Protein AF-A0A1U8D4L8-F1 (afdb_monomer_lite)

pLDDT: mean 91.6, std 10.75, range [41.69, 98.44]

Secondary structure (DSSP, 8-state):
-HHHHHHHHHHHHHHHTTS--HHHHTT-STTHHHHHHHHHHH-S-HHHHHHHHHHHHHHHHH-THHHHHHHHHH-HHHHHHGGG-S-HHHHHHHHHHHHHHHHTT--HHHHHH--

Foldseek 3D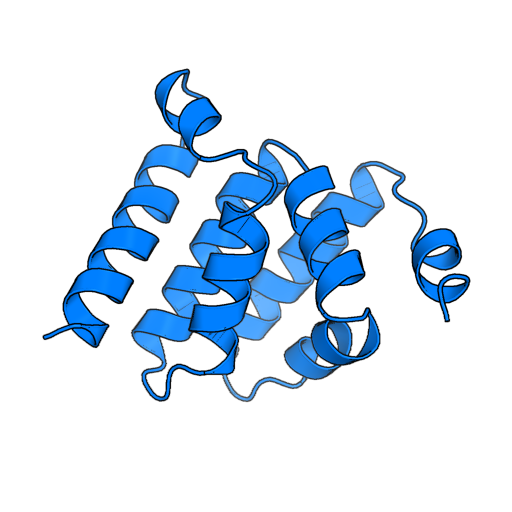i:
DVLVVLQVVLQVLLVVLQDPDPVNVVCLDLVNLLSLVVQLVPDPDVSSNLSSLSSNLSSCLVPLVSVVSNCLVPPPVVLVVQCVDPDVSSVVSSVSSVVSCVVVVNDCVVSVPPD

Structure (mmCIF, N/CA/C/O backbone):
data_AF-A0A1U8D4L8-F1
#
_entry.id   AF-A0A1U8D4L8-F1
#
loop_
_atom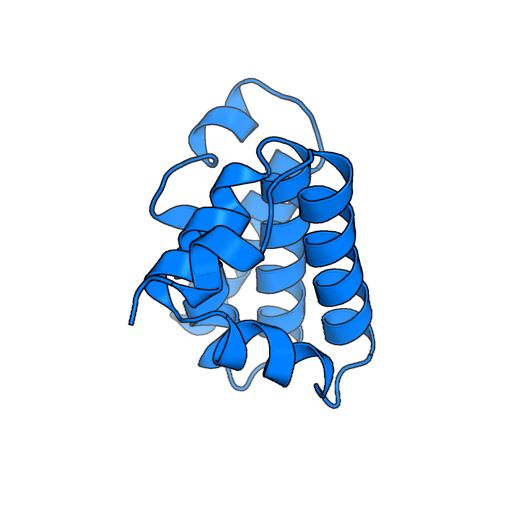_site.group_PDB
_atom_site.id
_atom_site.type_symbol
_atom_site.label_atom_id
_atom_site.label_alt_id
_atom_site.label_comp_id
_atom_site.label_asym_id
_atom_site.label_entity_id
_atom_site.label_seq_id
_atom_site.pdbx_PDB_ins_code
_atom_site.Cartn_x
_atom_site.Cartn_y
_atom_site.Cartn_z
_atom_site.occupancy
_atom_site.B_iso_or_equiv
_atom_site.auth_seq_id
_atom_site.auth_comp_id
_atom_site.auth_asym_id
_atom_site.auth_atom_id
_atom_site.pdbx_PDB_model_num
ATOM 1 N N . GLU A 1 1 ? -5.427 0.571 -21.984 1.00 64.06 1 GLU A N 1
ATOM 2 C CA . GLU A 1 1 ? -6.700 0.891 -21.309 1.00 64.06 1 GLU A CA 1
ATOM 3 C C . GLU A 1 1 ? -6.729 0.390 -19.866 1.00 64.06 1 GLU A C 1
ATOM 5 O O . GLU A 1 1 ? -6.774 1.209 -18.959 1.00 64.06 1 GLU A O 1
ATOM 10 N N . GLU A 1 2 ? -6.546 -0.911 -19.632 1.00 84.38 2 GLU A N 1
ATOM 11 C CA . GLU A 1 2 ? -6.588 -1.530 -18.293 1.00 84.38 2 GLU A CA 1
ATOM 12 C C . GLU A 1 2 ? -5.671 -0.867 -17.242 1.00 84.38 2 GLU A C 1
ATOM 14 O O . GLU A 1 2 ? -6.089 -0.599 -16.121 1.00 84.38 2 GLU A O 1
ATOM 19 N N . ARG A 1 3 ? -4.436 -0.488 -17.610 1.00 87.94 3 ARG A N 1
ATOM 20 C CA . ARG A 1 3 ? -3.516 0.233 -16.702 1.00 87.94 3 ARG A CA 1
ATOM 21 C C . ARG A 1 3 ? -4.064 1.587 -16.234 1.00 87.94 3 ARG A C 1
ATOM 23 O O . ARG A 1 3 ? -3.805 1.982 -15.101 1.00 87.94 3 ARG A O 1
ATOM 30 N N . ILE A 1 4 ? -4.795 2.291 -17.099 1.00 93.94 4 ILE A N 1
ATOM 31 C CA . ILE A 1 4 ? -5.403 3.591 -16.782 1.00 93.94 4 ILE A CA 1
ATOM 32 C C . ILE A 1 4 ? -6.579 3.368 -15.831 1.00 93.94 4 ILE A C 1
ATOM 34 O O . ILE A 1 4 ? -6.672 4.053 -14.817 1.00 93.94 4 ILE A O 1
ATOM 38 N N . VAL A 1 5 ? -7.417 2.363 -16.101 1.00 96.00 5 VAL A N 1
ATOM 39 C CA . VAL A 1 5 ? -8.529 1.970 -15.220 1.00 96.00 5 VAL A CA 1
ATOM 40 C C . VAL A 1 5 ? -8.018 1.587 -13.832 1.00 96.00 5 VAL A C 1
ATOM 42 O O . VAL A 1 5 ? -8.499 2.127 -12.840 1.00 96.00 5 VAL A O 1
ATOM 45 N N . ASN A 1 6 ? -6.977 0.757 -13.753 1.00 95.88 6 ASN A N 1
ATOM 46 C CA . ASN A 1 6 ? -6.356 0.370 -12.486 1.00 95.88 6 ASN A CA 1
ATOM 47 C C . ASN A 1 6 ? -5.777 1.574 -11.730 1.00 95.88 6 ASN A C 1
ATOM 49 O O . ASN A 1 6 ? -5.892 1.652 -10.507 1.00 95.88 6 ASN A O 1
ATOM 53 N N . HIS A 1 7 ? -5.197 2.542 -12.444 1.00 97.44 7 HIS A N 1
ATOM 54 C CA . HIS A 1 7 ? -4.728 3.787 -11.838 1.00 97.44 7 HIS A CA 1
ATOM 55 C C . HIS A 1 7 ? -5.874 4.631 -11.291 1.00 97.44 7 HIS A C 1
ATOM 57 O O . HIS A 1 7 ? -5.788 5.101 -10.159 1.00 97.44 7 HIS A O 1
ATOM 63 N N . MET A 1 8 ? -6.957 4.792 -12.049 1.00 97.75 8 MET A N 1
ATOM 64 C CA . MET A 1 8 ? -8.139 5.519 -11.587 1.00 97.75 8 MET A CA 1
ATOM 65 C C . MET A 1 8 ? -8.777 4.832 -10.377 1.00 97.75 8 MET A C 1
ATOM 67 O O . MET A 1 8 ? -9.069 5.506 -9.395 1.00 97.75 8 MET A O 1
ATOM 71 N N . ALA A 1 9 ? -8.914 3.505 -10.394 1.00 97.44 9 ALA A N 1
ATOM 72 C CA . ALA A 1 9 ? -9.443 2.735 -9.271 1.00 97.44 9 ALA A CA 1
ATOM 73 C C . ALA A 1 9 ? -8.587 2.917 -8.007 1.00 97.44 9 ALA A C 1
ATOM 75 O O . ALA A 1 9 ? -9.107 3.296 -6.958 1.00 97.44 9 ALA A O 1
ATOM 76 N N . ALA A 1 10 ? -7.264 2.749 -8.115 1.00 97.75 10 ALA A N 1
ATOM 77 C CA . ALA A 1 10 ? -6.353 2.980 -6.996 1.00 97.75 10 ALA A CA 1
ATOM 78 C C . ALA A 1 10 ? -6.421 4.432 -6.490 1.00 97.75 10 ALA A C 1
ATOM 80 O O . ALA A 1 10 ? -6.385 4.669 -5.283 1.00 97.75 10 ALA A O 1
ATOM 81 N N . LYS A 1 11 ? -6.578 5.408 -7.395 1.00 98.19 11 LYS A N 1
ATOM 82 C CA . LYS A 1 11 ? -6.691 6.826 -7.040 1.00 98.19 11 LYS A CA 1
ATOM 83 C C . LYS A 1 11 ? -8.001 7.160 -6.327 1.00 98.19 11 LYS A C 1
ATOM 85 O O . LYS A 1 11 ? -7.994 7.952 -5.388 1.00 98.19 11 LYS A O 1
ATOM 90 N N . ILE A 1 12 ? -9.112 6.552 -6.741 1.00 97.81 12 ILE A N 1
ATOM 91 C CA . ILE A 1 12 ? -10.410 6.687 -6.06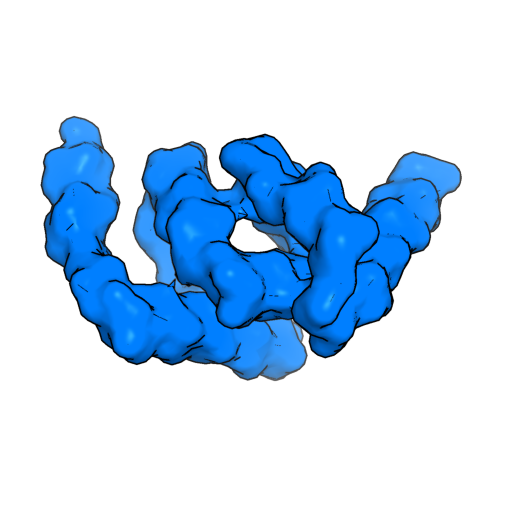7 1.00 97.81 12 ILE A CA 1
ATOM 92 C C . ILE A 1 12 ? -10.292 6.179 -4.632 1.00 97.81 12 ILE A C 1
ATOM 94 O O . ILE A 1 12 ? -10.653 6.898 -3.703 1.00 97.81 12 ILE A O 1
ATOM 98 N N . ILE A 1 13 ? -9.718 4.989 -4.450 1.00 97.44 13 ILE A N 1
ATOM 99 C CA . ILE A 1 13 ? -9.485 4.405 -3.127 1.00 97.44 13 ILE A CA 1
ATOM 100 C C . ILE A 1 13 ? -8.594 5.327 -2.281 1.00 97.44 13 ILE A C 1
ATOM 102 O O . ILE A 1 13 ? -8.955 5.666 -1.156 1.00 97.44 13 ILE A O 1
ATOM 106 N N . GLU A 1 14 ? -7.464 5.794 -2.827 1.00 96.94 14 GLU A N 1
ATOM 107 C CA . GLU A 1 14 ? -6.559 6.732 -2.147 1.00 96.94 14 GLU A CA 1
ATOM 108 C C . GLU A 1 14 ? -7.299 7.982 -1.643 1.00 96.94 14 GLU A C 1
ATOM 110 O O . GLU A 1 14 ? -7.145 8.388 -0.485 1.00 96.94 14 GLU A O 1
ATOM 115 N N . ASN A 1 15 ? -8.121 8.586 -2.502 1.00 97.12 15 ASN A N 1
ATOM 116 C CA . ASN A 1 15 ? -8.833 9.820 -2.197 1.00 97.12 15 ASN A CA 1
ATOM 117 C C . ASN A 1 15 ? -9.961 9.595 -1.180 1.00 97.12 15 ASN A C 1
ATOM 119 O O . ASN A 1 15 ? -10.034 10.323 -0.192 1.00 97.12 15 ASN A O 1
ATOM 123 N N . VAL A 1 16 ? -10.806 8.576 -1.366 1.00 96.62 16 VAL A N 1
ATOM 124 C CA . VAL A 1 16 ? -11.914 8.283 -0.438 1.00 96.62 16 VAL A CA 1
ATOM 125 C C . VAL A 1 16 ? -11.371 7.934 0.950 1.00 96.62 16 VAL A C 1
ATOM 127 O O . VAL A 1 16 ? -11.800 8.518 1.949 1.00 96.62 16 VAL A O 1
ATOM 130 N N . CYS A 1 17 ? -10.353 7.070 1.020 1.00 95.81 17 CYS A N 1
ATOM 131 C CA . CYS A 1 17 ? -9.733 6.648 2.279 1.00 95.81 17 CYS A CA 1
ATOM 132 C C . CYS A 1 17 ? -8.823 7.716 2.919 1.00 95.81 17 CYS A C 1
ATOM 134 O O . CYS A 1 17 ? -8.286 7.506 4.014 1.00 95.81 17 CYS A O 1
ATOM 136 N N . THR A 1 18 ? -8.647 8.882 2.285 1.00 94.00 18 THR A N 1
ATOM 137 C CA . THR A 1 18 ? -7.977 10.025 2.926 1.00 94.00 18 THR A CA 1
ATOM 138 C C . THR A 1 18 ? -8.786 10.550 4.116 1.00 94.00 18 THR A C 1
ATOM 140 O O . THR A 1 18 ? -8.179 11.014 5.086 1.00 94.00 18 THR A O 1
ATOM 143 N N . THR A 1 19 ? -10.112 10.391 4.088 1.00 90.38 19 THR A N 1
ATOM 144 C CA . THR A 1 19 ? -11.038 10.752 5.174 1.00 90.38 19 THR A CA 1
ATOM 145 C C . THR A 1 19 ? -11.528 9.513 5.934 1.00 90.38 19 THR A C 1
ATOM 147 O O . THR A 1 19 ? -11.583 8.417 5.374 1.00 90.38 19 THR A O 1
ATOM 150 N N . PHE A 1 20 ? -11.895 9.677 7.209 1.00 87.62 20 PHE A N 1
ATOM 151 C CA . PHE A 1 20 ? -12.581 8.642 7.991 1.00 87.62 20 PHE A CA 1
ATOM 152 C C . PHE A 1 20 ? -14.089 8.758 7.748 1.00 87.62 20 PHE A C 1
ATOM 154 O O . PHE A 1 20 ? -14.787 9.478 8.457 1.00 87.62 20 PHE A O 1
ATOM 161 N N . SER A 1 21 ? -14.575 8.105 6.696 1.00 89.56 21 SER A N 1
ATOM 162 C CA . SER A 1 21 ? -15.979 8.155 6.277 1.00 89.56 21 SER A CA 1
ATOM 163 C C . SER A 1 21 ? -16.583 6.756 6.172 1.00 89.56 21 SER A C 1
ATOM 165 O O . SER A 1 21 ? -15.868 5.761 6.042 1.00 89.56 21 SER A O 1
ATOM 167 N N . VAL A 1 22 ? -17.915 6.675 6.194 1.00 89.94 22 VAL A N 1
ATOM 168 C CA . VAL A 1 22 ? -18.648 5.411 5.997 1.00 89.94 22 VAL A CA 1
ATOM 169 C C . VAL A 1 22 ? -18.325 4.809 4.626 1.00 89.94 22 VAL A C 1
ATOM 171 O O . VAL A 1 22 ? -18.165 3.602 4.497 1.00 89.94 22 VAL A O 1
ATOM 174 N N . GLN A 1 23 ? -18.142 5.652 3.609 1.00 91.88 23 GLN A N 1
ATOM 175 C CA . GLN A 1 23 ? -17.760 5.234 2.263 1.00 91.88 23 GLN A CA 1
ATOM 176 C C . GLN A 1 23 ? -16.372 4.583 2.244 1.00 91.88 23 GLN A C 1
ATOM 178 O O . GLN A 1 23 ? -16.164 3.611 1.522 1.00 91.88 23 GLN A O 1
ATOM 183 N N . ALA A 1 24 ? -15.432 5.073 3.060 1.00 92.50 24 ALA A N 1
ATOM 184 C CA . ALA A 1 24 ? -14.103 4.479 3.162 1.00 92.50 24 ALA A CA 1
ATOM 185 C C . ALA A 1 24 ? -14.136 3.056 3.740 1.00 92.50 24 ALA A C 1
ATOM 187 O O . ALA A 1 24 ? -13.334 2.226 3.316 1.00 92.50 24 ALA A O 1
ATOM 188 N N . GLN A 1 25 ? -15.087 2.746 4.632 1.00 92.19 25 GLN A N 1
ATOM 189 C CA . GLN A 1 25 ? -15.246 1.400 5.200 1.00 92.19 25 GLN A CA 1
ATOM 190 C C . GLN A 1 25 ? -15.541 0.343 4.128 1.00 92.19 25 GLN A C 1
ATOM 192 O O . GLN A 1 25 ? -15.075 -0.786 4.247 1.00 92.19 25 GLN A O 1
ATOM 197 N N . GLY A 1 26 ? -16.215 0.718 3.033 1.00 92.44 26 GLY A N 1
ATOM 198 C CA . GLY A 1 26 ? -16.461 -0.181 1.899 1.00 92.44 26 GLY A CA 1
ATOM 199 C C . GLY A 1 26 ? -15.186 -0.680 1.204 1.00 92.44 26 GLY A C 1
ATOM 200 O O . GLY A 1 26 ? -15.215 -1.718 0.548 1.00 92.44 26 GLY A O 1
ATOM 201 N N . PHE A 1 27 ? -14.057 0.017 1.372 1.00 93.62 27 PHE A N 1
ATOM 202 C CA . PHE A 1 27 ? -12.756 -0.385 0.829 1.00 93.62 27 PHE A CA 1
ATOM 203 C C . PHE A 1 27 ? -11.880 -1.149 1.832 1.00 93.62 27 PHE A C 1
ATOM 205 O O . PHE A 1 27 ? -10.848 -1.693 1.441 1.00 93.62 27 PHE A O 1
ATOM 212 N N . ILE A 1 28 ? -12.264 -1.224 3.110 1.00 92.56 28 ILE A N 1
ATOM 213 C CA . ILE A 1 28 ? -11.518 -1.959 4.140 1.00 92.56 28 ILE A CA 1
ATOM 214 C C . ILE A 1 28 ? -11.954 -3.427 4.122 1.00 92.56 28 ILE A C 1
ATOM 216 O O . ILE A 1 28 ? -12.647 -3.911 5.013 1.00 92.56 28 ILE A O 1
ATOM 220 N N . THR A 1 29 ? -11.559 -4.144 3.074 1.00 92.06 29 THR A N 1
ATOM 221 C CA . THR A 1 29 ? -11.862 -5.572 2.911 1.00 92.06 29 THR A CA 1
ATOM 222 C C . THR A 1 29 ? -10.578 -6.398 2.844 1.00 92.06 29 THR A C 1
ATOM 224 O O . THR A 1 29 ? -9.499 -5.871 2.564 1.00 92.06 29 THR A O 1
ATOM 227 N N . GLY A 1 30 ? -10.691 -7.711 3.075 1.00 89.25 30 GLY A N 1
ATOM 228 C CA . GLY A 1 30 ? -9.550 -8.639 3.052 1.00 89.25 30 GLY A CA 1
ATOM 229 C C . GLY A 1 30 ? -8.862 -8.791 1.687 1.00 89.25 30 GLY A C 1
ATOM 230 O O . GLY A 1 30 ? -7.765 -9.341 1.614 1.00 89.25 30 GLY A O 1
ATOM 231 N N . GLU A 1 31 ? -9.469 -8.292 0.607 1.00 93.44 31 GLU A N 1
ATOM 232 C CA . GLU A 1 31 ? -8.927 -8.408 -0.754 1.00 93.44 31 GLU A CA 1
ATOM 233 C C . GLU A 1 31 ? -8.336 -7.102 -1.290 1.00 93.44 31 GLU A C 1
ATOM 235 O O . GLU A 1 31 ? -7.402 -7.133 -2.091 1.00 93.44 31 GLU A O 1
ATOM 240 N N . VAL A 1 32 ? -8.811 -5.939 -0.829 1.00 96.50 32 VAL A N 1
ATOM 241 C CA . VAL A 1 32 ? -8.357 -4.647 -1.373 1.00 96.50 32 VAL A CA 1
ATOM 242 C C . VAL A 1 32 ? -6.868 -4.416 -1.115 1.00 96.50 32 VAL A C 1
ATOM 244 O O . VAL A 1 32 ? -6.154 -3.981 -2.019 1.00 96.50 32 VAL A O 1
ATOM 247 N N . GLY A 1 33 ? -6.368 -4.747 0.080 1.00 97.25 33 GLY A N 1
ATOM 248 C CA . GLY A 1 33 ? -4.939 -4.643 0.389 1.00 97.25 33 GLY A CA 1
ATOM 249 C C . GLY A 1 33 ? -4.061 -5.457 -0.577 1.00 97.25 33 GLY A C 1
ATOM 250 O O . GLY A 1 33 ? -3.197 -4.880 -1.244 1.00 97.25 33 GLY A O 1
ATOM 251 N N . PRO A 1 34 ? -4.294 -6.776 -0.705 1.00 97.12 34 PRO A N 1
ATOM 252 C CA . PRO A 1 34 ? -3.579 -7.642 -1.646 1.00 97.12 34 PRO A CA 1
ATOM 253 C C . PRO A 1 34 ? -3.676 -7.200 -3.111 1.00 97.12 34 PRO A C 1
ATOM 255 O O . PRO A 1 34 ? -2.679 -7.259 -3.830 1.00 97.12 34 PRO A O 1
ATOM 258 N N . VAL A 1 35 ? -4.831 -6.697 -3.558 1.00 97.62 35 VAL A N 1
ATOM 259 C CA . VAL A 1 35 ? -4.996 -6.165 -4.922 1.00 97.62 35 VAL A CA 1
ATOM 260 C C . VAL A 1 35 ? -4.134 -4.917 -5.143 1.00 97.62 35 VAL A C 1
ATOM 262 O O . VAL A 1 35 ? -3.429 -4.823 -6.151 1.00 97.62 35 VAL A O 1
ATOM 265 N N . LEU A 1 36 ? -4.122 -3.974 -4.195 1.00 98.19 36 LEU A N 1
ATOM 266 C CA . LEU A 1 36 ? -3.248 -2.796 -4.262 1.00 98.19 36 LEU A CA 1
ATOM 267 C C . LEU A 1 36 ? -1.767 -3.199 -4.256 1.00 98.19 36 LEU A C 1
ATOM 269 O O . LEU A 1 36 ? -0.971 -2.653 -5.025 1.00 98.19 36 LEU A O 1
ATOM 273 N N . TRP A 1 37 ? -1.397 -4.197 -3.451 1.00 98.25 37 TRP A N 1
ATOM 274 C CA . TRP A 1 37 ? -0.047 -4.757 -3.458 1.00 98.25 37 TRP A CA 1
ATOM 275 C C . TRP A 1 37 ? 0.319 -5.382 -4.810 1.00 98.25 37 TRP A C 1
ATOM 277 O O . TRP A 1 37 ? 1.406 -5.137 -5.339 1.00 98.25 37 TRP A O 1
ATOM 287 N N . HIS A 1 38 ? -0.595 -6.146 -5.411 1.00 97.50 38 HIS A N 1
ATOM 288 C CA . HIS A 1 38 ? -0.400 -6.736 -6.731 1.00 97.50 38 HIS A CA 1
ATOM 289 C C . HIS A 1 38 ? -0.142 -5.658 -7.795 1.00 97.50 38 HIS A C 1
ATOM 291 O O . HIS A 1 38 ? 0.826 -5.774 -8.551 1.00 97.50 38 HIS A O 1
ATOM 297 N N . LEU A 1 39 ? -0.939 -4.578 -7.808 1.00 97.56 39 LEU A N 1
ATOM 298 C CA . LEU A 1 39 ? -0.734 -3.433 -8.706 1.00 97.56 39 LEU A CA 1
ATOM 299 C C . LEU A 1 39 ? 0.631 -2.771 -8.493 1.00 97.56 39 LEU A C 1
ATOM 301 O O . LEU A 1 39 ? 1.326 -2.461 -9.461 1.00 97.56 39 LEU A O 1
ATOM 305 N N . PHE A 1 40 ? 1.042 -2.587 -7.239 1.00 97.88 40 PHE A N 1
ATOM 306 C CA . PHE A 1 40 ? 2.358 -2.049 -6.906 1.00 97.88 40 PHE A CA 1
ATOM 307 C C . PHE A 1 40 ? 3.512 -2.914 -7.436 1.00 97.88 40 PHE A C 1
ATOM 309 O O . PHE A 1 40 ? 4.495 -2.382 -7.963 1.00 97.88 40 PHE A O 1
ATOM 316 N N . ARG A 1 41 ? 3.413 -4.237 -7.280 1.00 97.00 41 ARG A N 1
ATOM 317 C CA . ARG A 1 41 ? 4.487 -5.169 -7.643 1.00 97.00 41 ARG A CA 1
ATOM 318 C C . ARG A 1 41 ? 4.618 -5.387 -9.146 1.00 97.00 41 ARG A C 1
ATOM 320 O O . ARG A 1 41 ? 5.743 -5.525 -9.613 1.00 97.00 41 ARG A O 1
ATOM 327 N N . HIS A 1 42 ? 3.506 -5.406 -9.879 1.00 95.44 42 HIS A N 1
ATOM 328 C CA . HIS A 1 42 ? 3.486 -5.822 -11.288 1.00 95.44 42 HIS A CA 1
ATOM 329 C C . HIS A 1 42 ? 3.342 -4.665 -12.281 1.00 95.44 42 HIS A C 1
ATOM 331 O O . HIS A 1 42 ? 3.531 -4.852 -13.482 1.00 95.44 42 HIS A O 1
ATOM 337 N N . SER A 1 43 ? 3.025 -3.455 -11.816 1.00 95.50 43 SER A N 1
ATOM 338 C CA . SER A 1 43 ? 3.031 -2.281 -12.686 1.00 95.50 43 SER A CA 1
ATOM 339 C C . SER A 1 43 ? 4.459 -1.880 -13.062 1.00 95.50 43 SER A C 1
ATOM 341 O O . SER A 1 43 ? 5.336 -1.795 -12.207 1.00 95.50 43 SER A O 1
ATOM 343 N N . THR A 1 44 ? 4.669 -1.529 -14.330 1.00 94.69 44 THR A N 1
ATOM 344 C CA . THR A 1 44 ? 5.895 -0.872 -14.820 1.00 94.69 44 THR A CA 1
ATOM 345 C C . THR A 1 44 ? 5.792 0.657 -14.805 1.00 94.69 44 THR A C 1
ATOM 347 O O . THR A 1 44 ? 6.712 1.343 -15.233 1.00 94.69 44 THR A O 1
ATOM 350 N N . VAL A 1 45 ? 4.650 1.204 -14.378 1.00 96.00 45 VAL A N 1
ATOM 351 C CA . VAL A 1 45 ? 4.371 2.644 -14.359 1.00 96.00 45 VAL A CA 1
ATOM 352 C C . VAL A 1 45 ? 4.509 3.155 -12.932 1.00 96.00 45 VAL A C 1
ATOM 354 O O . VAL A 1 45 ? 3.672 2.852 -12.079 1.00 96.00 45 VAL A O 1
ATOM 357 N N . ASP A 1 46 ? 5.538 3.959 -12.680 1.00 96.75 46 ASP A N 1
ATOM 358 C CA . ASP A 1 46 ? 5.870 4.436 -11.335 1.00 96.75 46 ASP A CA 1
ATOM 359 C C . ASP A 1 46 ? 4.742 5.228 -10.679 1.00 96.75 46 ASP A C 1
ATOM 361 O O . ASP A 1 46 ? 4.481 5.045 -9.492 1.00 96.75 46 ASP A O 1
ATOM 365 N N . SER A 1 47 ? 4.006 6.041 -11.442 1.00 97.00 47 SER A N 1
ATOM 366 C CA . SER A 1 47 ? 2.853 6.768 -10.904 1.00 97.00 47 SER A CA 1
ATOM 367 C C . SER A 1 47 ? 1.789 5.817 -10.349 1.00 97.00 47 SER A C 1
ATOM 369 O O . SER A 1 47 ? 1.296 6.043 -9.249 1.00 97.00 47 SER A O 1
ATOM 371 N N . LEU A 1 48 ? 1.481 4.715 -11.045 1.00 97.69 48 LEU A N 1
ATOM 372 C CA . LEU A 1 48 ? 0.554 3.688 -10.557 1.00 97.69 48 LEU A CA 1
ATOM 373 C C . LEU A 1 48 ? 1.101 2.981 -9.313 1.00 97.69 48 LEU A C 1
ATOM 375 O O . LEU A 1 48 ? 0.367 2.790 -8.348 1.00 97.69 48 LEU A O 1
ATOM 379 N N . ARG A 1 49 ? 2.392 2.637 -9.305 1.00 97.88 49 ARG A N 1
ATOM 380 C CA . ARG A 1 49 ? 3.038 1.984 -8.154 1.00 97.88 49 ARG A CA 1
ATOM 381 C C . ARG A 1 49 ? 2.955 2.852 -6.898 1.00 97.88 49 ARG A C 1
ATOM 383 O O . ARG A 1 49 ? 2.601 2.358 -5.832 1.00 97.88 49 ARG A O 1
ATOM 390 N N . ILE A 1 50 ? 3.244 4.146 -7.041 1.00 98.38 50 ILE A N 1
ATOM 391 C CA . ILE A 1 50 ? 3.163 5.134 -5.959 1.00 98.38 50 ILE A CA 1
ATOM 392 C C . ILE A 1 50 ? 1.717 5.277 -5.474 1.00 98.38 50 ILE A C 1
ATOM 394 O O . ILE A 1 50 ? 1.480 5.222 -4.270 1.00 98.38 50 ILE A O 1
ATOM 398 N N . THR A 1 51 ? 0.751 5.423 -6.385 1.00 98.44 51 THR A N 1
ATOM 399 C CA . THR A 1 51 ? -0.672 5.556 -6.034 1.00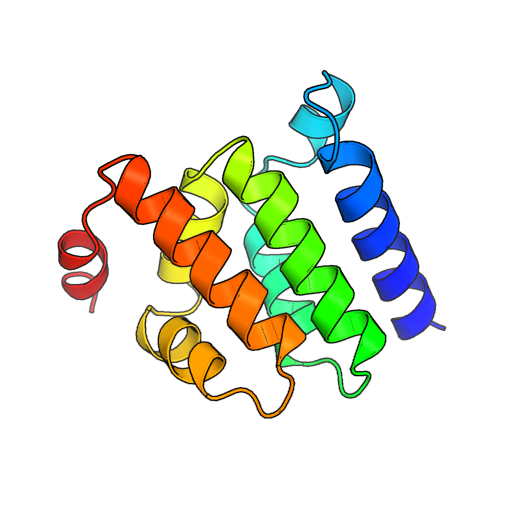 98.44 51 THR A CA 1
ATOM 400 C C . THR A 1 51 ? -1.204 4.321 -5.312 1.00 98.44 51 THR A C 1
ATOM 402 O O . THR A 1 51 ? -1.883 4.466 -4.300 1.00 98.44 51 THR A O 1
ATOM 405 N N . ALA A 1 52 ? -0.862 3.115 -5.768 1.00 98.44 52 ALA A N 1
ATOM 406 C CA . ALA A 1 52 ? -1.316 1.875 -5.142 1.00 98.44 52 ALA A CA 1
ATOM 407 C C . ALA A 1 52 ? -0.815 1.742 -3.694 1.00 98.44 52 ALA A C 1
ATOM 409 O O . ALA A 1 52 ? -1.590 1.436 -2.788 1.00 98.44 52 ALA A O 1
ATOM 410 N N . ILE A 1 53 ? 0.463 2.045 -3.455 1.00 98.38 53 ILE A N 1
ATOM 411 C CA . ILE A 1 53 ? 1.038 2.016 -2.107 1.00 98.38 53 ILE A CA 1
ATOM 412 C C . ILE A 1 53 ? 0.507 3.160 -1.231 1.00 98.38 53 ILE A C 1
ATOM 414 O O . ILE A 1 53 ? 0.213 2.941 -0.058 1.00 98.38 53 ILE A O 1
ATOM 418 N N . SER A 1 54 ? 0.310 4.358 -1.788 1.00 98.44 54 SER A N 1
ATOM 419 C CA . SER A 1 54 ? -0.335 5.463 -1.067 1.00 98.44 54 SER A CA 1
ATOM 420 C C . SER A 1 54 ? -1.756 5.089 -0.626 1.00 98.44 54 SER A C 1
ATOM 422 O O . SER A 1 54 ? -2.113 5.277 0.538 1.00 98.44 54 SER A O 1
ATOM 424 N N . ALA A 1 55 ? -2.552 4.482 -1.515 1.00 98.44 55 ALA A N 1
ATOM 425 C CA . ALA A 1 55 ? -3.885 3.973 -1.195 1.00 98.44 55 ALA A CA 1
ATOM 426 C C . ALA A 1 55 ? -3.836 2.932 -0.067 1.00 98.44 55 ALA A C 1
ATOM 428 O O . ALA A 1 55 ? -4.597 3.033 0.897 1.00 98.44 55 ALA A O 1
ATOM 429 N N . LEU A 1 56 ? -2.882 1.996 -0.130 1.00 98.19 56 LEU A N 1
ATOM 430 C CA . LEU A 1 56 ? -2.672 1.004 0.922 1.00 98.19 56 LEU A CA 1
ATOM 431 C C . LEU A 1 56 ? -2.349 1.670 2.269 1.00 98.19 56 LEU A C 1
ATOM 433 O O . LEU A 1 56 ? -2.922 1.275 3.283 1.00 98.19 56 LEU A O 1
ATOM 437 N N . CYS A 1 57 ? -1.524 2.725 2.300 1.00 97.81 57 CYS A N 1
ATOM 438 C CA . CYS A 1 57 ? -1.283 3.506 3.521 1.00 97.81 57 CYS A CA 1
ATOM 439 C C . CYS A 1 57 ? -2.564 4.117 4.084 1.00 97.81 57 CYS A C 1
ATOM 441 O O . CYS A 1 57 ? -2.789 4.079 5.295 1.00 97.81 57 CYS A O 1
ATOM 443 N N . ARG A 1 58 ? -3.405 4.698 3.220 1.00 97.12 58 ARG A N 1
ATOM 444 C CA . ARG A 1 58 ? -4.654 5.341 3.647 1.00 97.12 58 ARG A CA 1
ATOM 445 C C . ARG A 1 58 ? -5.617 4.345 4.276 1.00 97.12 58 ARG A C 1
ATOM 447 O O . ARG A 1 58 ? -6.186 4.668 5.315 1.00 97.12 58 ARG A O 1
ATOM 454 N N . ILE A 1 59 ? -5.747 3.152 3.701 1.00 96.56 59 ILE A N 1
ATOM 455 C CA . ILE A 1 59 ? -6.577 2.079 4.261 1.00 96.56 59 ILE A CA 1
ATOM 456 C C . ILE A 1 59 ? -5.968 1.542 5.559 1.00 96.56 59 ILE A C 1
ATOM 458 O O . ILE A 1 59 ? -6.666 1.431 6.561 1.00 96.56 59 ILE A O 1
ATOM 462 N N . THR A 1 60 ? -4.662 1.272 5.571 1.00 95.69 60 THR A N 1
ATOM 463 C CA . THR A 1 60 ? -3.954 0.709 6.736 1.00 95.69 60 THR A CA 1
ATOM 464 C C . THR A 1 60 ? -4.043 1.622 7.954 1.00 95.69 60 THR A C 1
ATOM 466 O O . THR A 1 60 ? -4.184 1.156 9.078 1.00 95.69 60 THR A O 1
ATOM 469 N N . ARG A 1 61 ? -4.032 2.941 7.741 1.00 94.06 61 ARG A N 1
ATOM 470 C CA . ARG A 1 61 ? -4.252 3.923 8.808 1.00 94.06 61 ARG A CA 1
ATOM 471 C C . ARG A 1 61 ? -5.635 3.799 9.458 1.00 94.06 61 ARG A C 1
ATOM 473 O O . ARG A 1 61 ? -5.777 4.154 10.621 1.00 94.06 61 ARG A O 1
ATOM 480 N N . GLN A 1 62 ? -6.648 3.351 8.717 1.00 93.00 62 GLN A N 1
ATOM 481 C CA . GLN A 1 62 ? -7.986 3.095 9.262 1.00 93.00 62 GLN A CA 1
ATOM 482 C C . GLN A 1 62 ? -8.082 1.699 9.882 1.00 93.00 62 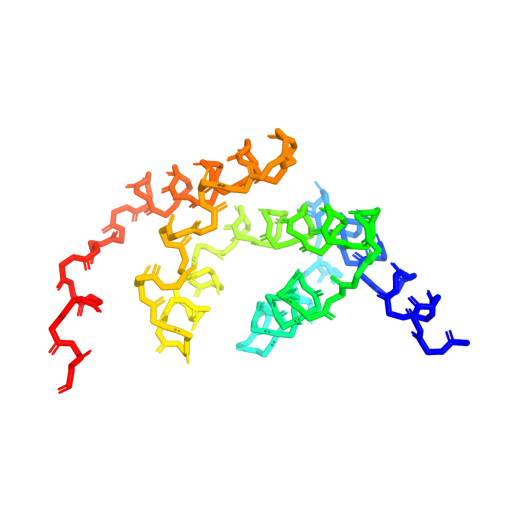GLN A C 1
ATOM 484 O O . GLN A 1 62 ? -8.730 1.531 10.909 1.00 93.00 62 GLN A O 1
ATOM 489 N N . SER A 1 63 ? -7.428 0.710 9.271 1.00 92.69 63 SER A N 1
ATOM 490 C CA . SER A 1 63 ? -7.374 -0.664 9.762 1.00 92.69 63 SER A CA 1
ATOM 491 C C . SER A 1 63 ? -6.003 -1.290 9.481 1.00 92.69 63 SER A C 1
ATOM 493 O O . SER A 1 63 ? -5.737 -1.723 8.353 1.00 92.69 63 SER A O 1
ATOM 495 N N . PRO A 1 64 ? -5.129 -1.386 10.499 1.00 92.94 64 PRO A N 1
ATOM 496 C CA . PRO A 1 64 ? -3.805 -1.996 10.368 1.00 92.94 64 PRO A CA 1
ATOM 497 C C . PRO A 1 64 ? -3.847 -3.454 9.888 1.00 92.94 64 PRO A C 1
ATOM 499 O O . PRO A 1 64 ? -2.916 -3.919 9.230 1.00 92.94 64 PRO A O 1
ATOM 502 N N . ALA A 1 65 ? -4.957 -4.152 10.155 1.00 92.31 65 ALA A N 1
ATOM 503 C CA . ALA A 1 65 ? -5.192 -5.527 9.726 1.00 92.31 65 ALA A CA 1
ATOM 504 C C . ALA A 1 65 ? -5.130 -5.704 8.199 1.00 92.31 65 ALA A C 1
ATOM 506 O O . ALA A 1 65 ? -4.785 -6.780 7.721 1.00 92.31 65 ALA A O 1
ATOM 507 N N . VAL A 1 66 ? -5.406 -4.655 7.412 1.00 95.38 66 VAL A N 1
ATOM 508 C CA . VAL A 1 66 ? -5.303 -4.735 5.946 1.00 95.38 66 VAL A CA 1
ATOM 509 C C . VAL A 1 66 ? -3.858 -4.941 5.499 1.00 95.38 66 VAL A C 1
ATOM 511 O O . VAL A 1 66 ? -3.603 -5.754 4.613 1.00 95.38 66 VAL A O 1
ATOM 514 N N . PHE A 1 67 ? -2.897 -4.249 6.115 1.00 95.62 67 PHE A N 1
ATOM 515 C CA . PHE A 1 67 ? -1.485 -4.457 5.792 1.00 95.62 67 PHE A CA 1
ATOM 516 C C . PHE A 1 67 ? -0.957 -5.776 6.350 1.00 95.62 67 PHE A C 1
ATOM 518 O O . PHE A 1 67 ? -0.169 -6.443 5.684 1.00 95.62 67 PHE A O 1
ATOM 525 N N . GLN A 1 68 ? -1.436 -6.190 7.526 1.00 93.00 68 GLN A N 1
ATOM 526 C CA . GLN A 1 68 ? -1.143 -7.519 8.057 1.00 93.00 68 GLN A CA 1
ATOM 527 C C . GLN A 1 68 ? -1.574 -8.617 7.069 1.00 93.00 68 GLN A C 1
ATOM 529 O O . GLN A 1 68 ? -0.756 -9.459 6.716 1.00 93.00 68 GLN A O 1
ATOM 534 N N . ASN A 1 69 ? -2.797 -8.546 6.533 1.00 93.69 69 ASN A N 1
ATOM 535 C CA . ASN A 1 69 ? -3.304 -9.492 5.533 1.00 93.69 69 ASN A CA 1
ATOM 536 C C . ASN A 1 69 ? -2.439 -9.518 4.259 1.00 93.69 69 ASN A C 1
ATOM 538 O O . ASN A 1 69 ? -2.170 -10.581 3.703 1.00 93.69 69 ASN A O 1
ATOM 542 N N . VAL A 1 70 ? -1.944 -8.354 3.813 1.00 96.06 70 VAL A N 1
ATOM 543 C CA . VAL A 1 70 ? -0.974 -8.298 2.708 1.00 96.06 70 VAL A CA 1
ATOM 544 C C . VAL A 1 70 ? 0.270 -9.111 3.052 1.00 96.06 70 VAL A C 1
ATOM 546 O O . VAL A 1 70 ? 0.680 -9.932 2.238 1.00 96.06 70 VAL A O 1
ATOM 549 N N . ILE A 1 71 ? 0.853 -8.917 4.238 1.00 94.12 71 ILE A N 1
ATOM 550 C CA . ILE A 1 71 ? 2.047 -9.653 4.672 1.00 94.12 71 ILE A CA 1
ATOM 551 C C . ILE A 1 71 ? 1.781 -11.161 4.729 1.00 94.12 71 ILE A C 1
ATOM 553 O O . ILE A 1 71 ? 2.608 -11.921 4.230 1.00 94.12 71 ILE A O 1
ATOM 557 N N . GLU A 1 72 ? 0.644 -11.582 5.281 1.00 91.94 72 GLU A N 1
ATOM 558 C CA . GLU A 1 72 ? 0.240 -12.995 5.359 1.00 91.94 72 GLU A CA 1
ATOM 559 C C . GLU A 1 72 ? 0.134 -13.624 3.961 1.00 91.94 72 GLU A C 1
ATOM 561 O O . GLU A 1 72 ? 0.661 -14.706 3.720 1.00 91.94 72 GLU A O 1
ATOM 566 N N . LYS A 1 73 ? -0.467 -12.921 2.991 1.00 93.62 73 LYS A N 1
ATOM 567 C CA . LYS A 1 73 ? -0.655 -13.447 1.627 1.00 93.62 73 LYS A CA 1
ATOM 568 C C . LYS A 1 73 ? 0.606 -13.425 0.759 1.00 93.62 73 LYS A C 1
ATOM 570 O O . LYS A 1 73 ? 0.741 -14.263 -0.129 1.00 93.62 73 LYS A O 1
ATOM 575 N N . VAL A 1 74 ? 1.495 -12.445 0.936 1.00 93.44 74 VAL A N 1
ATOM 576 C CA . VAL A 1 74 ? 2.631 -12.211 0.012 1.00 93.44 74 VAL A CA 1
ATOM 577 C C . VAL A 1 74 ? 3.991 -12.542 0.627 1.00 93.44 74 VAL A C 1
ATOM 579 O O . VAL A 1 74 ? 4.996 -12.582 -0.084 1.00 93.44 74 VAL A O 1
ATOM 582 N N . GLY A 1 75 ? 4.025 -12.765 1.939 1.00 92.75 75 GLY A N 1
ATOM 583 C CA . GLY A 1 75 ? 5.218 -13.027 2.728 1.00 92.75 75 GLY A CA 1
ATOM 584 C C . GLY A 1 75 ? 5.946 -11.758 3.176 1.00 92.75 75 GLY A C 1
ATOM 585 O O . GLY A 1 75 ? 6.195 -10.828 2.401 1.00 92.75 75 GLY A O 1
ATOM 586 N N . LEU A 1 76 ? 6.389 -11.755 4.437 1.00 92.00 76 LEU A N 1
ATOM 587 C CA . LEU A 1 76 ? 7.100 -10.628 5.052 1.00 92.00 76 LEU A CA 1
ATOM 588 C C . LEU A 1 76 ? 8.367 -10.224 4.284 1.00 92.00 76 LEU A C 1
ATOM 590 O O . LEU A 1 76 ? 8.633 -9.034 4.124 1.00 92.00 76 LEU A O 1
ATOM 594 N N . ASN A 1 77 ? 9.122 -11.190 3.754 1.00 92.12 77 ASN A N 1
ATOM 595 C CA . ASN A 1 77 ? 10.342 -10.906 2.993 1.00 92.12 77 ASN A CA 1
ATOM 596 C C . ASN A 1 77 ? 10.063 -10.061 1.745 1.00 92.12 77 ASN A C 1
ATOM 598 O O . ASN A 1 77 ? 10.782 -9.097 1.494 1.00 92.12 77 ASN A O 1
ATOM 602 N N . ALA A 1 78 ? 8.994 -10.359 0.998 1.00 93.81 78 ALA A N 1
ATOM 603 C CA . ALA A 1 78 ? 8.624 -9.578 -0.181 1.00 93.81 78 ALA A CA 1
ATOM 604 C C . ALA A 1 78 ? 8.277 -8.128 0.190 1.00 93.81 78 ALA A C 1
ATOM 606 O O . ALA A 1 78 ? 8.621 -7.190 -0.537 1.00 93.81 78 ALA A O 1
ATOM 607 N N . VAL A 1 79 ? 7.635 -7.944 1.346 1.00 94.50 79 VAL A N 1
ATOM 608 C CA . VAL A 1 79 ? 7.284 -6.628 1.882 1.00 94.50 79 VAL A CA 1
ATOM 609 C C . VAL A 1 79 ? 8.532 -5.864 2.328 1.00 94.50 79 VAL A C 1
ATOM 611 O O . VAL A 1 79 ? 8.714 -4.716 1.925 1.00 94.50 79 VAL A O 1
ATOM 614 N N . ILE A 1 80 ? 9.448 -6.494 3.066 1.00 94.19 80 ILE A N 1
ATOM 615 C CA . ILE A 1 80 ? 10.707 -5.868 3.499 1.00 94.19 80 ILE A CA 1
ATOM 616 C C . ILE A 1 80 ? 11.578 -5.488 2.298 1.00 94.19 80 ILE A C 1
ATOM 618 O O . ILE A 1 80 ? 12.078 -4.367 2.244 1.00 94.19 80 ILE A O 1
ATOM 622 N N . SER A 1 81 ? 11.717 -6.356 1.290 1.00 94.44 81 SER A N 1
ATOM 623 C CA . SER A 1 81 ? 12.511 -6.049 0.092 1.00 94.44 81 SER A CA 1
ATOM 624 C C . SER A 1 81 ? 12.013 -4.812 -0.658 1.00 94.44 81 SER A C 1
ATOM 626 O O . SER A 1 81 ? 12.793 -4.143 -1.331 1.00 94.44 81 SER A O 1
ATOM 628 N N . SER A 1 82 ? 10.732 -4.456 -0.529 1.00 95.06 82 SER A N 1
ATOM 629 C CA . SER A 1 82 ? 10.195 -3.246 -1.157 1.00 95.06 82 SER A CA 1
ATOM 630 C C . SER A 1 82 ? 10.670 -1.933 -0.508 1.00 95.06 82 SER A C 1
ATOM 632 O O . SER A 1 82 ? 10.605 -0.888 -1.157 1.00 95.06 82 SER A O 1
ATOM 634 N N . LEU A 1 83 ? 11.240 -1.972 0.707 1.00 94.62 83 LEU A N 1
ATOM 635 C CA . LEU A 1 83 ? 11.952 -0.830 1.305 1.00 94.62 83 LEU A CA 1
ATOM 636 C C . LEU A 1 83 ? 13.207 -0.451 0.504 1.00 94.62 83 LEU A C 1
ATOM 638 O O . LEU A 1 83 ? 13.600 0.712 0.496 1.00 94.62 83 LEU A O 1
ATOM 642 N N . ALA A 1 84 ? 13.803 -1.396 -0.227 1.00 94.81 84 ALA A N 1
ATOM 643 C CA . ALA A 1 84 ? 14.933 -1.148 -1.124 1.00 94.81 84 ALA A CA 1
ATOM 644 C C . ALA A 1 84 ? 14.504 -0.637 -2.519 1.00 94.81 84 ALA A C 1
ATOM 646 O O . ALA A 1 84 ? 15.285 -0.678 -3.467 1.00 94.81 84 ALA A O 1
ATOM 647 N N . SER A 1 85 ? 13.258 -0.174 -2.677 1.00 93.62 85 SER A N 1
ATOM 648 C CA . SER A 1 85 ? 12.770 0.423 -3.926 1.00 93.62 85 SER A CA 1
ATOM 649 C C . SER A 1 85 ? 13.613 1.634 -4.345 1.00 93.62 85 SER A C 1
ATOM 651 O O . SER A 1 85 ? 13.889 2.505 -3.528 1.00 93.62 85 SER A O 1
ATOM 653 N N . SER A 1 86 ? 13.920 1.759 -5.640 1.00 94.25 86 SER A N 1
ATOM 654 C CA . SER A 1 86 ? 14.584 2.942 -6.217 1.00 94.25 86 SER A CA 1
ATOM 655 C C . SER A 1 86 ? 13.712 4.208 -6.224 1.00 94.25 86 SER A C 1
ATOM 657 O O . SER A 1 86 ? 14.183 5.287 -6.572 1.00 94.25 86 SER A O 1
ATOM 659 N N . ILE A 1 87 ? 12.435 4.095 -5.845 1.00 96.31 87 ILE A N 1
ATOM 660 C CA . ILE A 1 87 ? 11.482 5.206 -5.795 1.00 96.31 87 ILE A CA 1
ATOM 661 C C . ILE A 1 87 ? 11.325 5.666 -4.346 1.00 96.31 87 ILE A C 1
ATOM 663 O O . ILE A 1 87 ? 10.608 5.029 -3.571 1.00 96.31 87 ILE A O 1
ATOM 667 N N . CYS A 1 88 ? 11.898 6.820 -3.998 1.00 97.06 88 CYS A N 1
ATOM 668 C CA . CYS A 1 88 ? 11.887 7.340 -2.624 1.00 97.06 88 CYS A CA 1
ATOM 669 C C . CYS A 1 88 ? 10.478 7.438 -2.013 1.00 97.06 88 CYS A C 1
ATOM 671 O O . CYS A 1 88 ? 10.281 7.120 -0.843 1.00 97.06 88 CYS A O 1
ATOM 673 N N . LYS A 1 89 ? 9.465 7.830 -2.803 1.00 97.50 89 LYS A N 1
ATOM 674 C CA . LYS A 1 89 ? 8.070 7.890 -2.324 1.00 97.50 89 LYS A CA 1
ATOM 675 C C . LYS A 1 89 ? 7.538 6.524 -1.893 1.00 97.50 89 LYS A C 1
ATOM 677 O O . LYS A 1 89 ? 6.857 6.438 -0.879 1.00 97.50 89 LYS A O 1
ATOM 682 N N . VAL A 1 90 ? 7.866 5.457 -2.626 1.00 97.62 90 VAL A N 1
ATOM 683 C CA . VAL A 1 90 ? 7.490 4.090 -2.232 1.00 97.62 90 VAL A CA 1
ATOM 684 C C . VAL A 1 90 ? 8.138 3.747 -0.895 1.00 97.62 90 VAL A C 1
ATOM 686 O O . VAL A 1 90 ? 7.444 3.276 -0.004 1.00 97.62 90 VAL A O 1
ATOM 689 N N . GLN A 1 91 ? 9.428 4.049 -0.719 1.00 97.88 91 GLN A N 1
ATOM 690 C CA . GLN A 1 91 ? 10.134 3.781 0.539 1.00 97.88 91 GLN A CA 1
ATOM 691 C C . GLN A 1 91 ? 9.467 4.489 1.731 1.00 97.88 91 GLN A C 1
ATOM 693 O O . GLN A 1 91 ? 9.219 3.862 2.758 1.00 97.88 91 GLN A O 1
ATOM 698 N N . GLN A 1 92 ? 9.103 5.768 1.580 1.00 98.12 92 GLN A N 1
ATOM 699 C CA . GLN A 1 92 ? 8.411 6.546 2.620 1.00 98.12 92 GLN A CA 1
ATOM 700 C C . GLN A 1 92 ? 7.057 5.939 3.003 1.00 98.12 92 GLN A C 1
ATOM 702 O O . GLN A 1 92 ? 6.717 5.839 4.185 1.00 98.12 92 GLN A O 1
ATOM 707 N N . TYR A 1 93 ? 6.280 5.503 2.015 1.00 98.19 93 TYR A N 1
ATOM 708 C CA . TYR A 1 93 ? 5.007 4.852 2.287 1.00 98.19 93 TYR A CA 1
ATOM 709 C C . TYR A 1 93 ? 5.180 3.470 2.924 1.00 98.19 93 TYR A C 1
ATOM 711 O O . TYR A 1 93 ? 4.457 3.154 3.862 1.00 98.19 93 TYR A O 1
ATOM 719 N N . MET A 1 94 ? 6.168 2.677 2.502 1.00 97.62 94 MET A N 1
ATOM 720 C CA . MET A 1 94 ? 6.482 1.403 3.157 1.00 97.62 94 MET A CA 1
ATOM 721 C C . MET A 1 94 ? 6.847 1.604 4.630 1.00 97.62 94 MET A C 1
ATOM 723 O O . MET A 1 94 ? 6.320 0.902 5.491 1.00 97.62 94 MET A O 1
ATOM 727 N N . LEU A 1 95 ? 7.673 2.609 4.940 1.00 97.44 95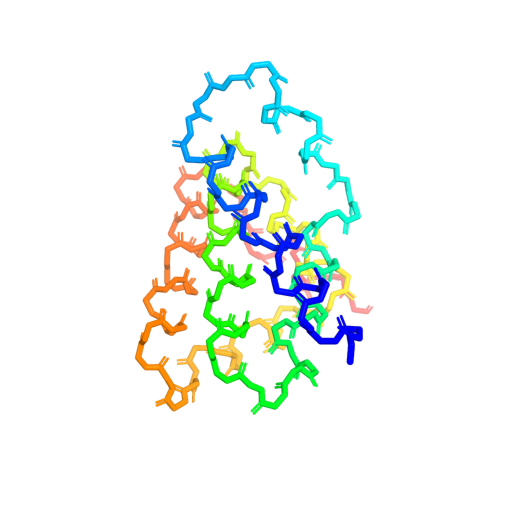 LEU A N 1
ATOM 728 C CA . LEU A 1 95 ? 7.966 2.994 6.323 1.00 97.44 95 LEU A CA 1
ATOM 729 C C . LEU A 1 95 ? 6.695 3.380 7.087 1.00 97.44 95 LEU A C 1
ATOM 731 O O . LEU A 1 95 ? 6.530 2.981 8.235 1.00 97.44 95 LEU A O 1
ATOM 735 N N . THR A 1 96 ? 5.776 4.102 6.444 1.00 97.44 96 THR A N 1
ATOM 736 C CA . THR A 1 96 ? 4.488 4.483 7.044 1.00 97.44 96 THR A CA 1
ATOM 737 C C . THR A 1 96 ? 3.627 3.259 7.373 1.00 97.44 96 THR A C 1
ATOM 739 O O . THR A 1 96 ? 3.037 3.207 8.449 1.00 97.44 96 THR A O 1
ATOM 742 N N . LEU A 1 97 ? 3.570 2.261 6.483 1.00 96.88 97 LEU A N 1
ATOM 743 C CA . LEU A 1 97 ? 2.831 1.011 6.707 1.00 96.88 97 LEU A CA 1
ATOM 744 C C . LEU A 1 97 ? 3.400 0.220 7.889 1.00 96.88 97 LEU A C 1
ATOM 746 O O . LEU A 1 97 ? 2.651 -0.186 8.779 1.00 96.88 97 LEU A O 1
ATOM 750 N N . PHE A 1 98 ? 4.725 0.054 7.932 1.00 95.00 98 PHE A N 1
ATOM 751 C CA . PHE A 1 98 ? 5.390 -0.606 9.054 1.00 95.00 98 PHE A CA 1
ATOM 752 C C . PHE A 1 98 ? 5.187 0.156 10.364 1.00 95.00 98 PHE A C 1
ATOM 754 O O . PHE A 1 98 ? 4.852 -0.463 11.371 1.00 95.00 98 PHE A O 1
ATOM 761 N N . ALA A 1 99 ? 5.329 1.483 10.353 1.00 94.38 99 ALA A N 1
ATOM 762 C CA . ALA A 1 99 ? 5.099 2.311 11.531 1.00 94.38 99 ALA A CA 1
ATOM 763 C C . ALA A 1 99 ? 3.665 2.150 12.057 1.00 94.38 99 ALA A C 1
ATOM 765 O O . ALA A 1 99 ? 3.490 1.881 13.240 1.00 94.38 99 ALA A O 1
ATOM 766 N N . ALA A 1 100 ? 2.653 2.225 11.185 1.00 93.12 100 ALA A N 1
ATOM 767 C CA . ALA A 1 100 ? 1.252 2.060 11.576 1.00 93.12 100 ALA A CA 1
ATOM 768 C C . ALA A 1 100 ? 0.987 0.696 12.234 1.00 93.12 100 ALA A C 1
ATOM 770 O O . ALA A 1 100 ? 0.365 0.624 13.290 1.00 93.12 100 ALA A O 1
ATOM 771 N N . MET A 1 101 ? 1.501 -0.385 11.646 1.00 90.75 101 MET A N 1
ATOM 772 C CA . MET A 1 101 ? 1.341 -1.734 12.190 1.00 90.75 101 MET A CA 1
ATOM 773 C C . MET A 1 101 ? 2.040 -1.904 13.549 1.00 90.75 101 MET A C 1
ATOM 775 O O . MET A 1 101 ? 1.447 -2.444 14.484 1.00 90.75 101 MET A O 1
ATOM 779 N N . LEU A 1 102 ? 3.276 -1.407 13.675 1.00 89.94 102 LEU A N 1
ATOM 780 C CA . LEU A 1 102 ? 4.046 -1.462 14.921 1.00 89.94 102 LEU A CA 1
ATOM 781 C C . LEU A 1 102 ? 3.395 -0.627 16.032 1.00 89.94 102 LEU A C 1
ATOM 783 O O . LEU A 1 102 ? 3.328 -1.080 17.173 1.00 89.94 102 LEU A O 1
ATOM 787 N N . SER A 1 103 ? 2.863 0.555 15.707 1.00 90.75 103 SER A N 1
ATOM 788 C CA . SER A 1 103 ? 2.144 1.409 16.661 1.00 90.75 103 SER A CA 1
ATOM 789 C C . SER A 1 103 ? 0.865 0.767 17.203 1.00 90.75 103 SER A C 1
ATOM 791 O O . SER A 1 103 ? 0.451 1.093 18.311 1.00 90.75 103 SER A O 1
ATOM 793 N N . CYS A 1 104 ? 0.254 -0.161 16.463 1.00 86.31 104 CYS A N 1
ATOM 794 C CA . CYS A 1 104 ? -0.938 -0.893 16.897 1.00 86.31 104 CYS A CA 1
ATOM 795 C C . CYS A 1 104 ? -0.624 -2.204 17.639 1.00 86.31 104 CYS A C 1
ATOM 797 O O . CYS A 1 104 ? -1.543 -2.962 17.942 1.00 86.31 104 CYS A O 1
ATOM 799 N N . GLY A 1 105 ? 0.651 -2.484 17.938 1.00 80.19 105 GLY A N 1
ATOM 800 C CA . GLY A 1 105 ? 1.058 -3.670 18.700 1.00 80.19 105 GLY A CA 1
ATOM 801 C C . GLY A 1 105 ? 0.947 -4.988 17.927 1.00 80.19 105 GLY A C 1
ATOM 802 O O . GLY A 1 105 ? 0.982 -6.060 18.530 1.00 80.19 105 GLY A O 1
ATOM 803 N N . ILE A 1 106 ? 0.822 -4.941 16.596 1.00 77.38 106 ILE A N 1
ATOM 804 C CA . ILE A 1 106 ? 0.819 -6.146 15.762 1.00 77.38 106 ILE A CA 1
ATOM 805 C C . ILE A 1 106 ? 2.255 -6.680 15.697 1.00 77.38 106 ILE A C 1
ATOM 807 O O . ILE A 1 106 ? 3.142 -6.096 15.070 1.00 77.38 106 ILE A O 1
ATOM 811 N N . HIS A 1 107 ? 2.500 -7.794 16.389 1.00 68.38 107 HIS A N 1
ATOM 812 C CA . HIS A 1 107 ? 3.828 -8.392 16.488 1.00 68.38 107 HIS A CA 1
ATOM 813 C C . HIS A 1 107 ? 4.208 -9.153 15.214 1.00 68.38 107 HIS A C 1
ATOM 815 O O . HIS A 1 107 ? 3.698 -10.241 14.948 1.00 68.38 107 HIS A O 1
ATOM 821 N N . LEU A 1 108 ? 5.207 -8.629 14.499 1.00 65.69 108 LEU A N 1
ATOM 822 C CA . LEU A 1 108 ? 5.819 -9.254 13.319 1.00 65.69 108 LEU A CA 1
ATOM 823 C C . LEU A 1 108 ? 6.287 -10.704 13.549 1.00 65.69 108 LEU A C 1
ATOM 825 O O . LEU A 1 108 ? 6.311 -11.486 12.607 1.00 65.69 108 LEU A O 1
ATOM 829 N N . GLN A 1 109 ? 6.630 -11.089 14.783 1.00 60.47 109 GLN A N 1
ATOM 830 C CA . GLN A 1 109 ? 7.070 -12.453 15.107 1.00 60.47 109 GLN A CA 1
ATOM 831 C C . GLN A 1 109 ? 6.020 -13.527 14.794 1.00 60.47 109 GLN A C 1
ATOM 833 O O . GLN A 1 109 ? 6.401 -14.621 14.387 1.00 60.47 109 GLN A O 1
ATOM 838 N N . ARG A 1 110 ? 4.719 -13.220 14.918 1.00 63.09 110 ARG A N 1
ATOM 839 C CA . ARG A 1 110 ? 3.654 -14.171 14.549 1.00 63.09 110 ARG A CA 1
ATOM 840 C C . ARG A 1 110 ? 3.642 -14.449 13.044 1.00 63.09 110 ARG A C 1
ATOM 842 O O . ARG A 1 110 ? 3.414 -15.576 12.638 1.00 63.09 110 ARG A O 1
ATOM 849 N N . LEU A 1 111 ? 3.994 -13.446 12.240 1.00 62.53 111 LEU A N 1
ATOM 850 C CA . LEU A 1 111 ? 4.044 -13.529 10.776 1.00 62.53 111 LEU A CA 1
ATOM 851 C C . LEU A 1 111 ? 5.289 -14.267 10.252 1.00 62.53 111 LEU A C 1
ATOM 853 O O . LEU A 1 111 ? 5.345 -14.615 9.080 1.00 62.53 111 LEU A O 1
ATOM 857 N N . ILE A 1 112 ? 6.307 -14.486 11.093 1.00 61.50 112 ILE A N 1
ATOM 858 C CA . ILE A 1 112 ? 7.526 -15.239 10.735 1.00 61.50 112 ILE A CA 1
ATOM 859 C C . ILE A 1 112 ? 7.342 -16.746 10.985 1.00 61.50 112 ILE A C 1
ATOM 861 O O . ILE A 1 112 ? 8.058 -17.557 10.400 1.00 61.50 112 ILE A O 1
ATOM 865 N N . GLN A 1 113 ? 6.407 -17.123 11.863 1.00 56.78 113 GLN A N 1
ATOM 866 C CA . GLN A 1 113 ? 6.169 -18.513 12.263 1.00 56.78 113 GLN A CA 1
ATOM 867 C C . GLN A 1 113 ? 5.286 -19.288 11.278 1.00 56.78 113 GLN A C 1
ATOM 869 O O . GLN A 1 113 ? 5.316 -20.516 11.297 1.00 56.78 113 GLN A O 1
ATOM 874 N N . GLU A 1 114 ? 4.549 -18.602 10.403 1.00 50.72 114 GLU A N 1
ATOM 875 C CA . GLU A 1 114 ? 3.850 -19.237 9.287 1.00 50.72 114 GLU A CA 1
ATOM 876 C C . GLU A 1 114 ? 4.845 -19.474 8.147 1.00 50.72 114 GLU A C 1
ATOM 878 O O . GLU A 1 114 ? 5.160 -18.578 7.361 1.00 50.72 114 GLU A O 1
ATOM 883 N N . LYS A 1 115 ? 5.403 -20.683 8.108 1.00 41.69 115 LYS A N 1
ATOM 884 C CA . LYS A 1 115 ? 6.269 -21.153 7.032 1.00 41.69 115 LYS A CA 1
ATOM 885 C C . LYS A 1 115 ? 5.840 -22.537 6.581 1.00 41.69 115 LYS A C 1
ATOM 887 O O . LYS A 1 115 ? 5.606 -23.385 7.470 1.00 41.69 115 LYS A O 1
#

Sequence (115 aa):
EERIVNHMAAKIIENVCTTFSVQAQGFITGEVGPVLWHLFRHSTVDSLRITAISALCRITRQSPAVFQNVIEKVGLNAVISSLASSICKVQQYMLTLFAAMLSCGIHLQRLIQEK

Radius of gyration: 13.35 Å; chains: 1; bounding box: 34×32×40 Å